Protein AF-A0A6G0ME13-F1 (afdb_monomer_lite)

Sequence (50 aa):
MGFEPADADPCVYTRGEGEDECIVCLYVDDMLIASRQKAVIASVKAGIAE

Structure (mmCIF, N/CA/C/O backbone):
data_AF-A0A6G0ME13-F1
#
_entry.id   AF-A0A6G0ME13-F1
#
loop_
_atom_site.group_PDB
_atom_site.id
_atom_site.type_symbol
_atom_site.label_atom_id
_atom_site.label_alt_id
_atom_site.label_comp_id
_atom_site.label_asym_id
_atom_site.label_entity_id
_atom_site.label_seq_id
_atom_site.pdbx_PDB_ins_code
_atom_site.Cartn_x
_atom_site.Cartn_y
_atom_site.Cartn_z
_atom_site.occupancy
_atom_site.B_iso_or_equiv
_atom_site.auth_seq_id
_atom_site.auth_comp_id
_atom_site.auth_asym_id
_atom_site.auth_atom_id
_atom_site.pdbx_PDB_model_num
ATOM 1 N N . MET A 1 1 ? -3.689 8.530 -7.195 1.00 80.25 1 MET A N 1
ATOM 2 C CA . MET A 1 1 ? -4.043 7.984 -5.865 1.00 80.25 1 MET A CA 1
ATOM 3 C C . MET A 1 1 ? -3.375 8.686 -4.681 1.00 80.25 1 MET A C 1
ATOM 5 O O . MET A 1 1 ? -3.827 8.435 -3.578 1.00 80.25 1 MET A O 1
ATOM 9 N N . GLY A 1 2 ? -2.374 9.564 -4.862 1.00 89.69 2 GLY A N 1
ATOM 10 C CA . GLY A 1 2 ? -1.808 10.358 -3.754 1.00 89.69 2 GLY A CA 1
ATOM 11 C C . GLY A 1 2 ? -0.942 9.558 -2.779 1.00 89.69 2 GLY A C 1
ATOM 12 O O . GLY A 1 2 ? -0.974 9.836 -1.590 1.00 89.69 2 GLY A O 1
ATOM 13 N N . PHE A 1 3 ? -0.254 8.533 -3.278 1.00 93.25 3 PHE A N 1
ATOM 14 C CA . PHE A 1 3 ? 0.712 7.759 -2.509 1.00 93.25 3 PHE A CA 1
ATOM 15 C C . PHE A 1 3 ? 2.118 8.313 -2.713 1.00 93.25 3 PHE A C 1
ATOM 17 O O . PHE A 1 3 ? 2.455 8.731 -3.823 1.00 93.25 3 PHE A O 1
ATOM 24 N N . GLU A 1 4 ? 2.928 8.242 -1.668 1.00 94.25 4 GLU A N 1
ATOM 25 C CA . GLU A 1 4 ? 4.331 8.642 -1.664 1.00 94.25 4 GLU A CA 1
ATOM 26 C C . GLU A 1 4 ? 5.198 7.428 -1.305 1.00 94.25 4 GLU A C 1
ATOM 28 O O . GLU A 1 4 ? 4.768 6.598 -0.501 1.00 94.25 4 GLU A O 1
ATOM 33 N N . PRO A 1 5 ? 6.382 7.260 -1.916 1.00 93.56 5 PRO A N 1
ATOM 34 C CA . PRO A 1 5 ? 7.287 6.182 -1.542 1.00 93.56 5 PRO A CA 1
ATOM 35 C C . PRO A 1 5 ? 7.796 6.396 -0.113 1.00 93.56 5 PRO A C 1
ATOM 37 O O . PRO A 1 5 ? 8.100 7.520 0.292 1.00 93.56 5 PRO A O 1
ATOM 40 N N . ALA A 1 6 ? 7.911 5.312 0.645 1.00 92.31 6 ALA A N 1
ATOM 41 C CA . ALA A 1 6 ? 8.512 5.340 1.963 1.00 92.31 6 ALA A CA 1
ATOM 42 C C . ALA A 1 6 ? 10.027 5.561 1.846 1.00 92.31 6 ALA A C 1
ATOM 44 O O . ALA A 1 6 ? 10.687 5.012 0.967 1.00 92.31 6 ALA A O 1
ATOM 45 N N . ASP A 1 7 ? 10.590 6.323 2.783 1.00 93.12 7 ASP A N 1
ATOM 46 C CA . ASP A 1 7 ? 12.036 6.580 2.854 1.00 93.12 7 ASP A CA 1
ATOM 47 C C . ASP A 1 7 ? 12.851 5.286 3.046 1.00 93.12 7 ASP A C 1
ATOM 49 O O . ASP A 1 7 ? 13.914 5.110 2.456 1.00 93.12 7 ASP A O 1
ATOM 53 N N . ALA A 1 8 ? 12.316 4.348 3.834 1.00 91.81 8 ALA A N 1
ATOM 54 C CA . ALA A 1 8 ? 13.003 3.112 4.194 1.00 91.81 8 ALA A CA 1
ATOM 55 C C . ALA A 1 8 ? 13.023 2.055 3.076 1.00 91.81 8 ALA A C 1
ATOM 57 O O . ALA A 1 8 ? 13.951 1.248 3.027 1.00 91.81 8 ALA A O 1
ATOM 58 N N . ASP A 1 9 ? 12.003 2.024 2.211 1.00 90.88 9 ASP A N 1
ATOM 59 C CA . ASP A 1 9 ? 11.876 1.031 1.142 1.00 90.88 9 ASP A CA 1
ATOM 60 C C . ASP A 1 9 ? 11.084 1.619 -0.049 1.00 90.88 9 ASP A C 1
ATOM 62 O O . ASP A 1 9 ? 9.913 1.971 0.114 1.00 90.88 9 ASP A O 1
ATOM 66 N N . PRO A 1 10 ? 11.683 1.705 -1.254 1.00 89.00 10 PRO A N 1
ATOM 67 C CA . PRO A 1 10 ? 11.060 2.335 -2.421 1.00 89.00 10 PRO A CA 1
ATOM 68 C C . PRO A 1 10 ? 9.892 1.534 -3.017 1.00 89.00 10 PRO A C 1
ATOM 70 O O . PRO A 1 10 ? 9.164 2.062 -3.858 1.00 89.00 10 PRO A O 1
ATOM 73 N N . CYS A 1 11 ? 9.713 0.275 -2.617 1.00 92.81 11 CYS A N 1
ATOM 74 C CA . CYS A 1 11 ? 8.585 -0.565 -3.013 1.00 92.81 11 CYS A CA 1
ATOM 75 C C . CYS A 1 11 ? 7.383 -0.416 -2.071 1.00 92.81 11 CYS A C 1
ATOM 77 O O . CYS A 1 11 ? 6.305 -0.949 -2.359 1.00 92.81 11 CYS A O 1
ATOM 79 N N . VAL A 1 12 ? 7.554 0.288 -0.950 1.00 94.44 12 VAL A N 1
ATOM 80 C CA . VAL A 1 12 ? 6.490 0.603 -0.001 1.00 94.44 12 VAL A CA 1
ATOM 81 C C . VAL A 1 12 ? 6.005 2.017 -0.261 1.00 94.44 12 VAL A C 1
ATOM 83 O O . VAL A 1 12 ? 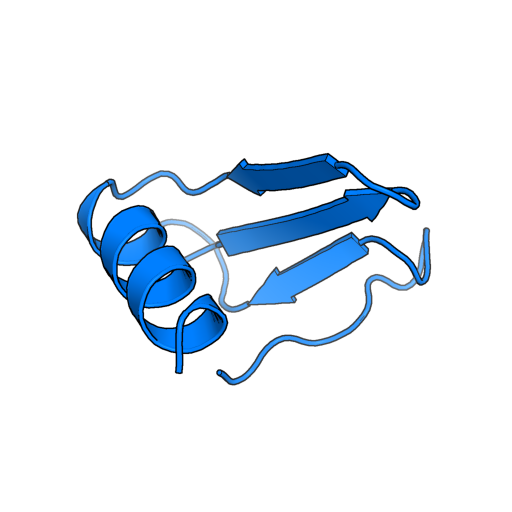6.782 2.963 -0.308 1.00 94.44 12 VAL A O 1
ATOM 8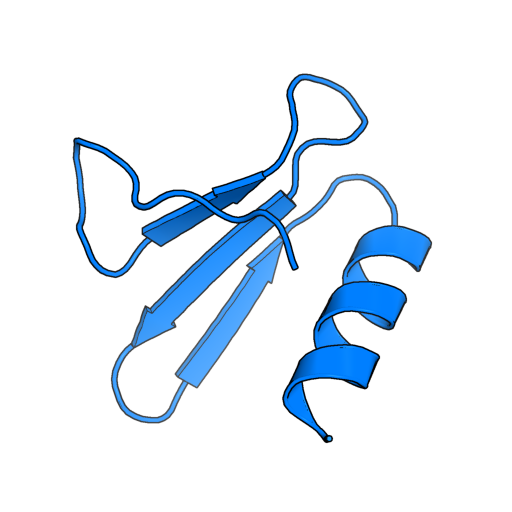6 N N . TYR A 1 13 ? 4.697 2.166 -0.393 1.00 95.19 13 TYR A N 1
ATOM 87 C CA . TYR A 1 13 ? 4.036 3.434 -0.630 1.00 95.19 13 TYR A CA 1
ATOM 88 C C . TYR A 1 13 ? 3.043 3.713 0.484 1.00 95.19 13 TYR A C 1
ATOM 90 O O . TYR A 1 13 ? 2.249 2.840 0.838 1.00 95.19 13 TYR A O 1
ATOM 98 N N . THR A 1 14 ? 3.038 4.932 1.005 1.00 95.00 14 THR A N 1
ATOM 99 C CA . THR A 1 14 ? 2.118 5.360 2.058 1.00 95.00 14 THR A CA 1
ATOM 100 C C . THR A 1 14 ? 1.234 6.500 1.572 1.00 95.00 14 THR A C 1
ATOM 102 O O . THR A 1 14 ? 1.580 7.255 0.663 1.00 95.00 14 THR A O 1
ATOM 105 N N . ARG A 1 15 ? 0.033 6.591 2.136 1.00 94.38 15 ARG A N 1
ATOM 106 C CA . ARG A 1 15 ? -0.911 7.681 1.895 1.00 94.38 15 ARG A CA 1
ATOM 107 C C . ARG A 1 15 ? -1.661 7.984 3.177 1.00 94.38 15 ARG A C 1
ATOM 109 O O . ARG A 1 15 ? -2.214 7.065 3.778 1.00 94.38 15 ARG A O 1
ATOM 116 N N . GLY A 1 16 ? -1.786 9.270 3.493 1.00 91.62 16 GLY A N 1
ATOM 117 C CA . GLY A 1 16 ? -2.488 9.727 4.689 1.00 91.62 16 GLY A CA 1
ATOM 118 C C . GLY A 1 16 ? -1.724 9.393 5.968 1.00 91.62 16 GLY A C 1
ATOM 119 O O . GLY A 1 16 ? -0.613 8.874 5.928 1.00 91.62 16 GLY A O 1
ATOM 120 N N . GLU A 1 17 ? -2.337 9.700 7.105 1.00 89.88 17 GLU A N 1
ATOM 121 C CA . GLU A 1 17 ? -1.752 9.523 8.433 1.00 89.88 17 GLU A CA 1
ATOM 122 C C . GLU A 1 17 ? -2.846 9.031 9.395 1.00 89.88 17 GLU A C 1
ATOM 124 O O . GLU A 1 17 ? -4.035 9.301 9.200 1.00 89.88 17 GLU A O 1
ATOM 129 N N . GLY A 1 18 ? -2.476 8.313 10.456 1.00 90.12 18 GLY A N 1
ATOM 130 C CA . GLY A 1 18 ? -3.432 7.909 11.491 1.00 90.12 18 GLY A CA 1
ATOM 131 C C . GLY A 1 18 ? -4.491 6.913 10.996 1.00 90.12 18 GLY A C 1
ATOM 132 O O . GLY A 1 18 ? -4.163 5.792 10.617 1.00 90.12 18 GLY A O 1
ATOM 133 N N . GLU A 1 19 ? -5.777 7.264 11.093 1.00 88.31 19 GLU A N 1
ATOM 134 C CA . GLU A 1 19 ? -6.887 6.359 10.740 1.00 88.31 19 GLU A CA 1
ATOM 135 C C . GLU A 1 19 ? -7.138 6.231 9.235 1.00 88.31 19 GLU A C 1
ATOM 137 O O . GLU A 1 19 ? -7.685 5.219 8.785 1.00 88.31 19 GLU A O 1
ATOM 142 N N . ASP A 1 20 ? -6.706 7.225 8.465 1.00 87.31 20 ASP A N 1
ATOM 143 C CA . ASP A 1 20 ? -6.809 7.254 7.004 1.00 87.31 20 ASP A CA 1
ATOM 144 C C . ASP A 1 20 ? -5.540 6.727 6.319 1.00 87.31 20 ASP A C 1
ATOM 146 O O . ASP A 1 20 ? -5.442 6.735 5.091 1.00 87.31 20 ASP A O 1
ATOM 150 N N . GLU A 1 21 ? -4.575 6.245 7.109 1.00 94.00 21 GLU A N 1
ATOM 151 C CA . GLU A 1 21 ? -3.339 5.659 6.611 1.00 94.00 21 GLU A CA 1
ATOM 152 C C . GLU A 1 21 ? -3.623 4.423 5.743 1.00 94.00 21 GLU A C 1
ATOM 154 O O . GLU A 1 21 ? -4.377 3.502 6.101 1.00 94.00 21 GLU A O 1
ATOM 159 N N . CYS A 1 22 ? -2.986 4.400 4.578 1.00 95.94 22 CYS A N 1
ATOM 160 C CA . CYS A 1 22 ? -2.957 3.263 3.678 1.00 95.94 22 CYS A CA 1
ATOM 161 C C . CYS A 1 22 ? -1.523 2.995 3.244 1.00 95.94 22 CYS A C 1
ATOM 163 O O . CYS A 1 22 ? -0.811 3.912 2.840 1.00 95.94 22 CYS A O 1
ATOM 165 N N . ILE A 1 23 ? -1.137 1.726 3.269 1.00 95.62 23 ILE A N 1
ATOM 166 C CA . ILE A 1 23 ? 0.174 1.244 2.852 1.00 95.62 23 ILE A CA 1
ATOM 167 C C . ILE A 1 23 ? -0.029 0.282 1.687 1.00 95.62 23 ILE A C 1
ATOM 169 O O . ILE A 1 23 ? -0.874 -0.617 1.753 1.00 95.62 23 ILE A O 1
ATOM 173 N N . VAL A 1 24 ? 0.737 0.475 0.620 1.00 94.94 24 VAL A N 1
ATOM 174 C CA . VAL A 1 24 ? 0.794 -0.423 -0.531 1.00 94.94 24 VAL A CA 1
ATOM 175 C C . VAL A 1 24 ? 2.229 -0.898 -0.684 1.00 94.94 24 VAL A C 1
ATOM 177 O O . VAL A 1 24 ? 3.124 -0.080 -0.857 1.00 94.94 24 VAL A O 1
ATOM 180 N N . CYS A 1 25 ? 2.448 -2.208 -0.636 1.00 95.06 25 CYS A N 1
ATOM 181 C CA . CYS A 1 25 ? 3.750 -2.797 -0.931 1.00 95.06 25 CYS A CA 1
ATOM 182 C C . CYS A 1 25 ? 3.688 -3.522 -2.273 1.00 95.06 25 CYS A C 1
ATOM 184 O O . CYS A 1 25 ? 2.792 -4.346 -2.488 1.00 95.06 25 CYS A O 1
ATOM 186 N N . LEU A 1 26 ? 4.649 -3.228 -3.144 1.00 90.81 26 LEU A N 1
ATOM 187 C CA . LEU A 1 26 ? 4.790 -3.838 -4.463 1.00 90.81 26 LEU A CA 1
ATOM 188 C C . LEU A 1 26 ? 5.979 -4.801 -4.466 1.00 90.81 26 LEU A C 1
ATOM 190 O O . LEU A 1 26 ? 7.122 -4.371 -4.357 1.00 90.81 26 LEU A O 1
ATOM 194 N N . TYR A 1 27 ? 5.729 -6.099 -4.630 1.00 85.12 27 TYR A N 1
ATOM 195 C CA . TYR A 1 27 ? 6.788 -7.102 -4.741 1.00 85.12 27 TYR A CA 1
ATOM 196 C C . TYR A 1 27 ? 6.581 -7.956 -5.986 1.00 85.12 27 TYR A C 1
ATOM 198 O O . TYR A 1 27 ? 5.882 -8.957 -5.944 1.00 85.12 27 TYR A O 1
ATOM 206 N N . VAL A 1 28 ? 7.246 -7.572 -7.077 1.00 85.25 28 VAL A N 1
ATOM 207 C CA . VAL A 1 28 ? 7.248 -8.259 -8.382 1.00 85.25 28 VAL A CA 1
ATOM 208 C C . VAL A 1 28 ? 5.833 -8.580 -8.893 1.00 85.25 28 VAL A C 1
ATOM 210 O O . VAL A 1 28 ? 5.239 -7.732 -9.552 1.00 85.25 28 VAL A O 1
ATOM 213 N N . ASP A 1 29 ? 5.297 -9.763 -8.588 1.00 87.38 29 ASP A N 1
ATOM 214 C CA . ASP A 1 29 ? 3.968 -10.228 -9.004 1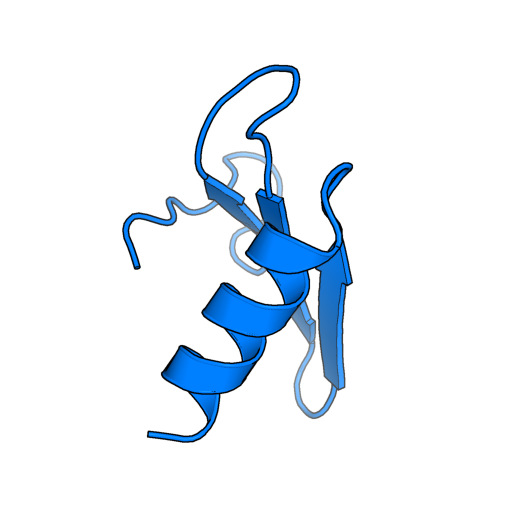.00 87.38 29 ASP A CA 1
ATOM 215 C C . ASP A 1 29 ? 2.881 -10.007 -7.936 1.00 87.38 29 ASP A C 1
ATOM 217 O O . ASP A 1 29 ? 1.688 -10.049 -8.241 1.00 87.38 29 ASP A O 1
ATOM 221 N N . ASP A 1 30 ? 3.275 -9.751 -6.687 1.00 89.19 30 ASP A N 1
ATOM 222 C CA . ASP A 1 30 ? 2.375 -9.610 -5.549 1.00 89.19 30 ASP A CA 1
ATOM 223 C C . ASP A 1 30 ? 2.214 -8.149 -5.119 1.00 89.19 30 ASP A C 1
ATOM 225 O O . ASP A 1 30 ? 3.156 -7.351 -5.074 1.00 89.19 30 ASP A O 1
ATOM 229 N N . MET A 1 31 ? 0.988 -7.813 -4.722 1.00 91.31 31 MET A N 1
ATOM 230 C CA . MET A 1 31 ? 0.653 -6.522 -4.136 1.00 91.31 31 MET A CA 1
ATOM 231 C C . MET A 1 31 ? -0.057 -6.712 -2.801 1.00 91.31 31 MET A C 1
ATOM 233 O O . MET A 1 31 ? -1.100 -7.368 -2.717 1.00 91.31 31 MET A O 1
ATOM 237 N N . LEU A 1 32 ? 0.471 -6.073 -1.759 1.00 94.12 32 LEU A N 1
ATOM 238 C CA . LEU A 1 32 ? -0.165 -6.006 -0.448 1.00 94.12 32 LEU A CA 1
ATOM 239 C C . LEU A 1 32 ? -0.762 -4.613 -0.242 1.00 94.12 32 LEU A C 1
ATOM 241 O O . LEU A 1 32 ? -0.064 -3.617 -0.381 1.00 94.12 32 LEU A O 1
ATOM 245 N N . ILE A 1 33 ? -2.043 -4.547 0.127 1.00 95.00 33 ILE A N 1
ATOM 246 C CA . ILE A 1 33 ? -2.728 -3.302 0.499 1.00 95.00 33 ILE A CA 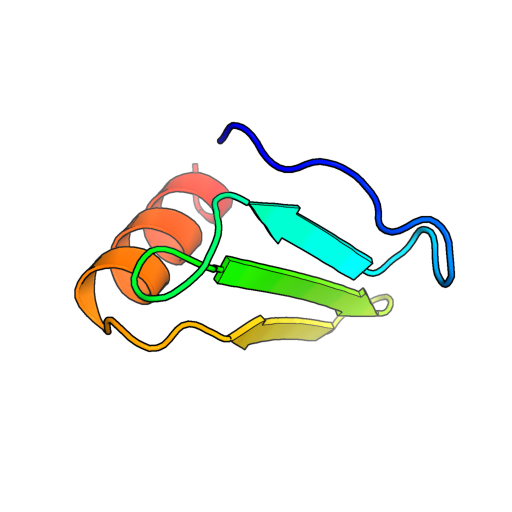1
ATOM 247 C C . ILE A 1 33 ? -3.184 -3.436 1.950 1.00 95.00 33 ILE A C 1
ATOM 249 O O . ILE A 1 33 ? -4.012 -4.297 2.263 1.00 95.00 33 ILE A O 1
ATOM 253 N N . ALA A 1 34 ? -2.675 -2.571 2.820 1.00 95.31 34 ALA A N 1
ATOM 254 C CA . ALA A 1 34 ? -3.031 -2.517 4.230 1.00 95.31 34 ALA A CA 1
ATOM 255 C C . ALA A 1 34 ? -3.609 -1.142 4.578 1.00 95.31 34 ALA A C 1
ATOM 257 O O . ALA A 1 34 ? -3.021 -0.109 4.279 1.00 95.31 34 ALA A O 1
ATOM 258 N N . SER A 1 35 ? -4.771 -1.121 5.222 1.00 95.44 35 SER A N 1
ATOM 259 C CA . SER A 1 35 ? -5.362 0.089 5.794 1.00 95.44 35 SER A CA 1
ATOM 260 C C . SER A 1 35 ? -6.311 -0.306 6.920 1.00 95.44 35 SER A C 1
ATOM 262 O O . SER A 1 35 ? -6.809 -1.436 6.959 1.00 95.44 35 SER A O 1
ATOM 264 N N . ARG A 1 36 ? -6.587 0.626 7.835 1.00 94.75 36 ARG A N 1
ATOM 265 C CA . ARG A 1 36 ? -7.541 0.411 8.935 1.00 94.75 36 ARG A CA 1
ATOM 266 C C . ARG A 1 36 ? -8.986 0.376 8.440 1.00 94.75 36 ARG A C 1
ATOM 268 O O . ARG A 1 36 ? -9.837 -0.259 9.060 1.00 94.75 36 ARG A O 1
ATOM 275 N N . GLN A 1 37 ? -9.262 1.007 7.299 1.00 93.75 37 GLN A N 1
ATOM 276 C CA . GLN A 1 37 ? -10.604 1.138 6.743 1.00 93.75 37 GLN A CA 1
ATOM 277 C C . GLN A 1 37 ? -10.771 0.267 5.492 1.00 93.75 37 GLN A C 1
ATOM 279 O O . GLN A 1 37 ? -10.120 0.470 4.468 1.00 93.75 37 GLN A O 1
ATOM 284 N N . LYS A 1 38 ? -11.721 -0.677 5.523 1.00 94.06 38 LYS A N 1
ATOM 285 C CA . LYS A 1 38 ? -12.010 -1.547 4.363 1.00 94.06 38 LYS A CA 1
ATOM 286 C C . LYS A 1 38 ? -12.409 -0.764 3.109 1.00 94.06 38 LYS A C 1
ATOM 288 O O . LYS A 1 38 ? -12.095 -1.197 2.004 1.00 94.06 38 LYS A O 1
ATOM 293 N N . ALA A 1 39 ? -13.086 0.372 3.279 1.00 93.81 39 ALA A N 1
ATOM 294 C CA . ALA A 1 39 ? -13.475 1.247 2.177 1.00 93.81 39 ALA A CA 1
ATOM 295 C C . ALA A 1 39 ? -12.253 1.808 1.430 1.00 93.81 39 ALA A C 1
ATOM 297 O O . ALA A 1 39 ? -12.257 1.853 0.202 1.00 93.81 39 ALA A O 1
ATOM 298 N N . VAL A 1 40 ? -11.182 2.147 2.156 1.00 92.88 40 VAL A N 1
ATOM 299 C CA . VAL A 1 40 ? -9.919 2.610 1.566 1.00 92.88 40 VAL A CA 1
ATOM 300 C C . VAL A 1 40 ? -9.275 1.492 0.748 1.00 92.88 40 VAL A C 1
ATOM 302 O O . VAL A 1 40 ? -8.932 1.711 -0.409 1.00 92.88 40 VAL A O 1
ATOM 305 N N . ILE A 1 41 ? -9.219 0.264 1.279 1.00 94.06 41 ILE A N 1
ATOM 306 C CA . ILE A 1 41 ? -8.701 -0.901 0.535 1.00 94.06 41 ILE A CA 1
ATOM 307 C C . ILE A 1 41 ? -9.502 -1.129 -0.756 1.00 94.06 41 ILE A C 1
ATOM 309 O O . ILE A 1 41 ? -8.915 -1.357 -1.812 1.00 94.06 41 ILE A O 1
ATOM 313 N N . ALA A 1 42 ? -10.836 -1.055 -0.692 1.00 94.25 42 ALA A N 1
ATOM 314 C CA . ALA A 1 42 ? -11.693 -1.207 -1.868 1.00 94.25 42 ALA A CA 1
ATOM 315 C C . ALA A 1 42 ? -11.454 -0.100 -2.908 1.00 94.25 42 ALA A C 1
ATOM 317 O O . ALA A 1 42 ? -11.346 -0.400 -4.095 1.00 94.25 42 ALA A O 1
ATOM 318 N N . SER A 1 43 ? -11.307 1.153 -2.469 1.00 92.81 43 SER A N 1
ATOM 319 C CA . SER A 1 43 ? -10.994 2.280 -3.352 1.00 92.81 43 SER A CA 1
ATOM 320 C C . SER A 1 43 ? -9.628 2.132 -4.023 1.00 92.81 43 SER A C 1
ATOM 322 O O . SER A 1 43 ? -9.510 2.432 -5.208 1.00 92.81 43 SER A O 1
ATOM 324 N N . VAL A 1 44 ? -8.606 1.676 -3.293 1.00 92.88 44 VAL A N 1
ATOM 325 C CA . VAL A 1 44 ? -7.261 1.463 -3.847 1.00 92.88 44 VAL A CA 1
ATOM 326 C C . VAL A 1 44 ? -7.288 0.331 -4.870 1.00 92.88 44 VAL A C 1
ATOM 328 O O . VAL A 1 44 ? -6.829 0.523 -5.991 1.00 92.88 44 VAL A O 1
ATOM 331 N N . LYS A 1 45 ? -7.918 -0.806 -4.540 1.00 92.75 45 LYS A N 1
ATOM 332 C CA . LYS A 1 45 ? -8.111 -1.919 -5.486 1.00 92.75 45 LYS A CA 1
ATOM 333 C C . LYS A 1 45 ? -8.827 -1.485 -6.763 1.00 92.75 45 LYS A C 1
ATOM 335 O O . LYS A 1 45 ? -8.404 -1.878 -7.844 1.00 92.75 45 LYS A O 1
ATOM 340 N N . ALA A 1 46 ? -9.887 -0.684 -6.640 1.00 93.31 46 ALA A N 1
ATOM 341 C CA . ALA A 1 46 ? -10.646 -0.205 -7.791 1.00 93.31 46 ALA A CA 1
ATOM 342 C C . ALA A 1 46 ? -9.782 0.633 -8.740 1.00 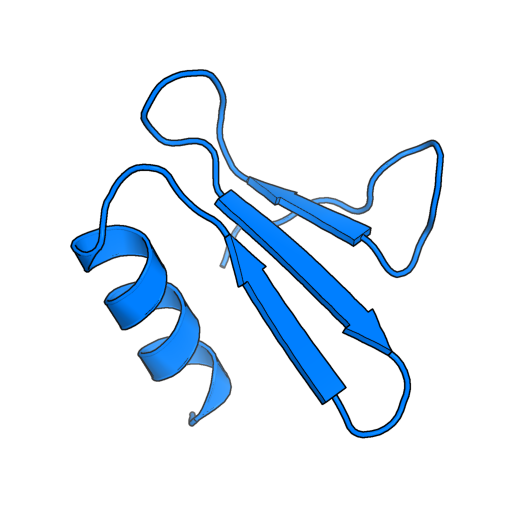93.31 46 ALA A C 1
ATOM 344 O O . ALA A 1 46 ? -9.866 0.445 -9.945 1.00 93.31 46 ALA A O 1
ATOM 345 N N . GLY A 1 47 ? -8.919 1.501 -8.209 1.00 90.44 47 GLY A N 1
ATOM 346 C CA . GLY A 1 47 ? -8.063 2.331 -9.054 1.00 90.44 47 GLY A CA 1
ATOM 347 C C . GLY A 1 47 ? -6.843 1.613 -9.645 1.00 90.44 47 GLY A C 1
ATOM 348 O O . GLY A 1 47 ? -6.183 2.195 -10.493 1.00 90.44 47 GLY A O 1
ATOM 349 N N . ILE A 1 48 ? -6.475 0.419 -9.160 1.00 86.94 48 ILE A N 1
ATOM 350 C CA . ILE A 1 48 ? -5.373 -0.384 -9.733 1.00 86.94 48 ILE A CA 1
ATOM 351 C C . ILE A 1 48 ? -5.873 -1.205 -10.929 1.00 86.94 48 ILE A C 1
ATOM 353 O O . ILE A 1 48 ? -5.095 -1.559 -11.806 1.00 86.94 48 ILE A O 1
ATOM 357 N N . ALA A 1 49 ? -7.165 -1.542 -10.943 1.00 75.75 49 ALA A N 1
ATOM 358 C CA . ALA A 1 49 ? -7.791 -2.317 -12.009 1.00 75.75 49 ALA A CA 1
ATOM 359 C C . ALA A 1 49 ? -8.209 -1.469 -13.231 1.00 75.75 49 ALA A C 1
ATOM 361 O O . ALA A 1 49 ? -8.730 -2.036 -14.192 1.00 75.75 49 ALA A O 1
ATOM 362 N N . GLU A 1 50 ? -8.021 -0.148 -13.171 1.00 54.91 50 GLU A N 1
ATOM 363 C CA . GLU A 1 50 ? -8.265 0.821 -14.253 1.00 54.91 50 GLU A CA 1
ATOM 364 C C . GLU A 1 50 ? -6.975 1.094 -15.039 1.00 54.91 50 GLU A C 1
ATOM 366 O O . GLU A 1 50 ? -7.055 1.129 -16.289 1.00 54.91 50 GLU A O 1
#

Foldseek 3Di:
DAWDADPVDRQWTWHDDDQLIWIWGDDPPDIDIDHNDVVSVVVVVVVVVD

Secondary structure (DSSP, 8-state):
---EE-SS-TTEEEESSGGG-EEEEEETTEEEEEES-HHHHHHHHHHH--

InterPro domains:
  IPR013103 Reverse transcriptase, RNA-dependent DNA polymerase [PF07727] (2-49)

Radius of gyration: 10.44 Å; chains: 1;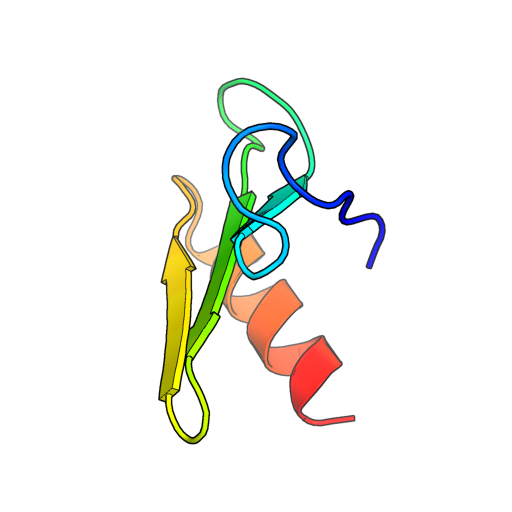 bounding box: 26×21×26 Å

Organism: NCBI:txid53985

pLDDT: mean 90.98, std 6.48, range [54.91, 95.94]